Protein AF-W4RPE4-F1 (afdb_monomer)

Mean predicted aligned error: 3.2 Å

Nearest PDB structures (foldseek):
  1vhe-assembly1_A  TM=9.308E-01  e=1.235E-03  Bacillus subtilis
  3kl9-assembly1_I  TM=9.630E-01  e=2.752E-03  Streptococcus pneumoniae R6
  2gre-assembly2_O  TM=8.252E-01  e=9.154E-01  Bacillus cereus
  2gre-assembly1_G  TM=8.374E-01  e=1.118E+00  Bacillus cereus

Structure (mmCIF, N/CA/C/O backbone):
data_AF-W4RPE4-F1
#
_entry.id   AF-W4RPE4-F1
#
loop_
_atom_site.group_PDB
_atom_site.id
_atom_site.type_symbol
_atom_site.label_atom_id
_atom_site.label_alt_id
_atom_site.label_comp_id
_atom_site.label_asym_id
_atom_site.label_entity_id
_atom_site.label_seq_id
_atom_site.pdbx_PDB_ins_code
_atom_site.Cartn_x
_atom_site.Cartn_y
_atom_site.Cartn_z
_atom_site.occupancy
_atom_site.B_iso_or_equiv
_atom_site.auth_seq_id
_atom_site.auth_comp_id
_atom_site.auth_asym_id
_atom_site.auth_atom_id
_atom_site.pdbx_PDB_model_num
ATOM 1 N N . MET A 1 1 ? -22.397 3.000 -7.589 1.00 69.75 1 MET A N 1
ATOM 2 C CA . MET A 1 1 ? -21.207 3.448 -6.835 1.00 69.75 1 MET A CA 1
ATOM 3 C C . MET A 1 1 ? -21.297 4.959 -6.708 1.00 69.75 1 MET A C 1
ATOM 5 O O . MET A 1 1 ? -21.750 5.569 -7.667 1.00 69.75 1 MET A O 1
ATOM 9 N N . ASN A 1 2 ? -20.994 5.547 -5.550 1.00 94.44 2 ASN A N 1
ATOM 10 C CA . ASN A 1 2 ? -21.077 7.004 -5.398 1.00 94.44 2 ASN A CA 1
ATOM 11 C C . ASN A 1 2 ? -19.796 7.686 -5.925 1.00 94.44 2 ASN A C 1
ATOM 13 O O . ASN A 1 2 ? -18.771 7.027 -6.118 1.00 94.44 2 ASN A O 1
ATOM 17 N N . GLU A 1 3 ? -19.866 8.998 -6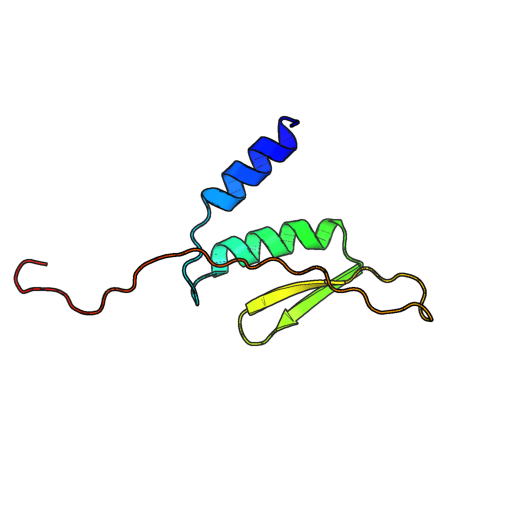.157 1.00 95.88 3 GLU A N 1
ATOM 18 C CA . GLU A 1 3 ? -18.755 9.802 -6.699 1.00 95.88 3 GLU A CA 1
ATOM 19 C C . GLU A 1 3 ? -17.491 9.747 -5.826 1.00 95.88 3 GLU A C 1
ATOM 21 O O . GLU A 1 3 ? -16.368 9.731 -6.331 1.00 95.88 3 GLU A O 1
ATOM 26 N N . GLN A 1 4 ? -17.658 9.658 -4.504 1.00 94.12 4 GLN A N 1
ATOM 27 C CA . GLN A 1 4 ? -16.542 9.577 -3.559 1.00 94.12 4 GLN A CA 1
ATOM 28 C C . GLN A 1 4 ? -15.766 8.266 -3.719 1.00 94.12 4 GLN A C 1
ATOM 30 O O . GLN A 1 4 ? -14.539 8.281 -3.793 1.00 94.12 4 GLN A O 1
ATOM 35 N N . THR A 1 5 ? -16.464 7.132 -3.829 1.00 95.69 5 THR A N 1
ATOM 36 C CA . THR A 1 5 ? -15.837 5.823 -4.047 1.00 95.69 5 THR A CA 1
ATOM 37 C C . THR A 1 5 ? -15.138 5.762 -5.403 1.00 95.69 5 THR A C 1
ATOM 39 O O . THR A 1 5 ? -14.022 5.255 -5.479 1.00 95.69 5 THR A O 1
ATOM 42 N N . LEU A 1 6 ? -15.745 6.314 -6.462 1.00 97.19 6 LEU A N 1
ATOM 43 C CA . LEU A 1 6 ? -15.101 6.375 -7.778 1.00 97.19 6 LEU A CA 1
ATOM 44 C C . LEU A 1 6 ? -13.806 7.199 -7.731 1.00 97.19 6 LEU A C 1
ATOM 46 O O . LEU A 1 6 ? -12.786 6.784 -8.280 1.00 97.19 6 LEU A O 1
ATOM 50 N N . SER A 1 7 ? -13.839 8.335 -7.032 1.00 96.88 7 SER A N 1
ATOM 51 C CA . SER A 1 7 ? -12.674 9.206 -6.850 1.00 96.88 7 SER A CA 1
ATOM 52 C C . SER A 1 7 ? -11.560 8.513 -6.062 1.00 96.88 7 SER A C 1
ATOM 54 O O . SER A 1 7 ? -10.396 8.604 -6.443 1.00 96.88 7 SER A O 1
ATOM 56 N N . LEU A 1 8 ? -11.909 7.772 -5.006 1.00 95.56 8 LEU A N 1
ATOM 57 C CA . LEU A 1 8 ? -10.954 6.975 -4.234 1.00 95.56 8 LEU A CA 1
ATOM 58 C C . LEU A 1 8 ? -10.279 5.907 -5.101 1.00 95.56 8 LEU A C 1
ATOM 60 O O . LEU A 1 8 ? -9.059 5.767 -5.055 1.00 95.56 8 LEU A O 1
ATOM 64 N N . PHE A 1 9 ? -11.056 5.173 -5.901 1.00 96.44 9 PHE A N 1
A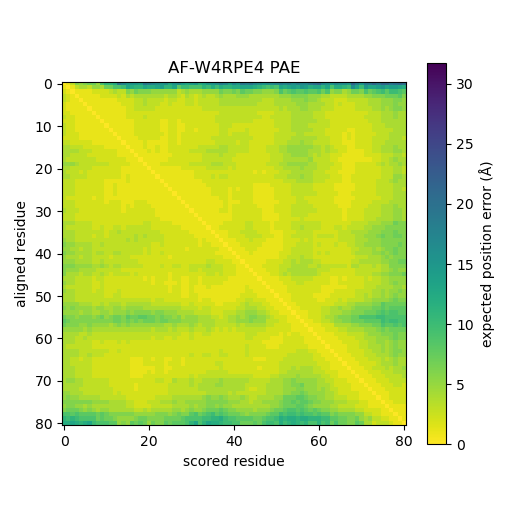TOM 65 C CA . PHE A 1 9 ? -10.504 4.158 -6.797 1.00 96.44 9 PHE A CA 1
ATOM 66 C C . PHE A 1 9 ? -9.553 4.766 -7.811 1.00 96.44 9 PHE A C 1
ATOM 68 O O . PHE A 1 9 ? -8.451 4.252 -7.958 1.00 96.44 9 PHE A O 1
ATOM 75 N N . LYS A 1 10 ? -9.934 5.889 -8.427 1.00 97.50 10 LYS A N 1
ATOM 76 C CA . LYS A 1 10 ? -9.059 6.607 -9.352 1.00 97.50 10 LYS A CA 1
ATOM 77 C C . LYS A 1 10 ? -7.710 6.929 -8.706 1.00 97.50 10 LYS A C 1
ATOM 79 O O . LYS A 1 10 ? -6.682 6.581 -9.273 1.00 97.50 10 LYS A O 1
ATOM 84 N N . ILE A 1 11 ? -7.720 7.525 -7.510 1.00 97.75 11 ILE A N 1
ATOM 85 C CA . ILE A 1 11 ? -6.488 7.863 -6.784 1.00 97.75 11 ILE A CA 1
ATOM 86 C C . ILE A 1 11 ? -5.643 6.607 -6.548 1.00 97.75 11 ILE A C 1
ATOM 88 O O . ILE A 1 11 ? -4.467 6.600 -6.888 1.00 97.75 11 ILE A O 1
ATOM 92 N N . LEU A 1 12 ? -6.235 5.537 -6.009 1.00 96.94 12 LEU A N 1
ATOM 93 C CA . LEU A 1 12 ? -5.504 4.302 -5.711 1.00 96.94 12 LEU A CA 1
ATOM 94 C C . LEU A 1 12 ? -4.903 3.652 -6.963 1.00 96.94 12 LEU A C 1
ATOM 96 O O . LEU A 1 12 ? -3.782 3.168 -6.894 1.00 96.94 12 LEU A O 1
ATOM 100 N N . THR A 1 13 ? -5.611 3.671 -8.095 1.00 97.12 13 THR A N 1
ATOM 101 C CA . THR A 1 13 ? -5.126 3.090 -9.360 1.00 97.12 13 THR A CA 1
ATOM 102 C C . THR A 1 13 ? -4.110 3.960 -10.101 1.00 97.12 13 THR A C 1
ATOM 104 O O . THR A 1 13 ? -3.446 3.472 -11.006 1.00 97.12 13 THR A O 1
ATOM 107 N N . GLU A 1 14 ? -4.015 5.250 -9.771 1.00 97.88 14 GLU A N 1
ATOM 108 C CA . GLU A 1 14 ? -3.057 6.184 -10.385 1.00 97.88 14 GLU A CA 1
ATOM 109 C C . GLU A 1 14 ? -1.76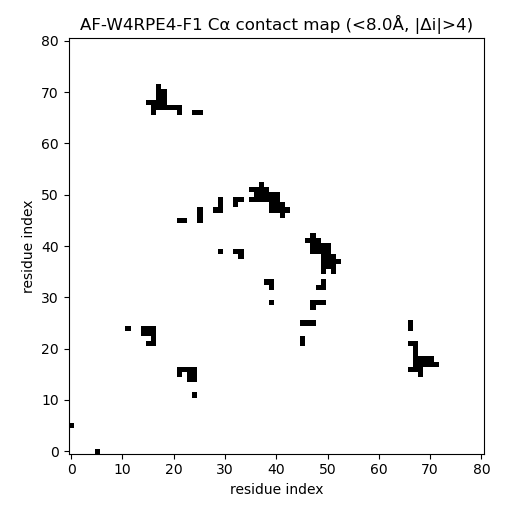9 6.338 -9.555 1.00 97.88 14 GLU A C 1
ATOM 111 O O . GLU A 1 14 ? -0.785 6.899 -10.042 1.00 97.88 14 GLU A O 1
ATOM 116 N N . LEU A 1 15 ? -1.753 5.856 -8.306 1.00 97.94 15 LEU A N 1
ATOM 117 C CA . LEU A 1 15 ? -0.558 5.853 -7.466 1.00 97.94 15 LEU 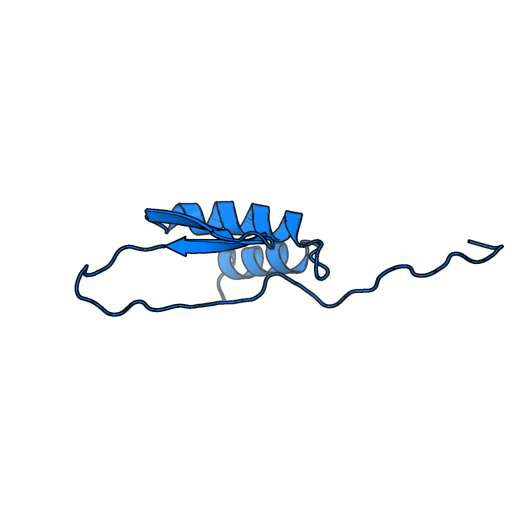A CA 1
ATOM 118 C C . LEU A 1 15 ? 0.370 4.693 -7.860 1.00 97.94 15 LEU A C 1
ATOM 120 O O . LEU A 1 15 ? -0.053 3.544 -7.773 1.00 97.94 15 LEU A O 1
ATOM 124 N N . PRO A 1 16 ? 1.645 4.958 -8.203 1.00 96.50 16 PRO A N 1
ATOM 125 C CA . PRO A 1 16 ? 2.584 3.895 -8.527 1.00 96.50 16 PRO A CA 1
ATOM 126 C C . PRO A 1 16 ? 2.984 3.111 -7.272 1.00 96.50 16 PRO A C 1
ATOM 128 O O . PRO A 1 16 ? 3.295 3.701 -6.226 1.00 96.50 16 PRO A O 1
ATOM 131 N N . GLY A 1 17 ? 3.037 1.788 -7.399 1.00 97.12 17 GLY A N 1
ATOM 132 C CA . GLY A 1 17 ? 3.325 0.885 -6.288 1.00 97.12 17 GLY A CA 1
ATOM 133 C C . GLY A 1 17 ? 3.904 -0.458 -6.714 1.00 97.12 17 GLY A C 1
ATOM 134 O O . GLY A 1 17 ? 3.438 -1.485 -6.247 1.00 97.12 17 GLY A O 1
ATOM 135 N N . ALA A 1 18 ? 4.909 -0.494 -7.595 1.00 97.56 18 ALA A N 1
ATOM 136 C CA . ALA A 1 18 ? 5.585 -1.756 -7.920 1.00 97.56 18 ALA A CA 1
ATOM 137 C C . ALA A 1 18 ? 6.131 -2.447 -6.645 1.00 97.56 18 ALA A C 1
ATOM 139 O O . ALA A 1 18 ? 6.470 -1.745 -5.683 1.00 97.56 18 ALA A O 1
ATOM 140 N N . PRO A 1 19 ? 6.282 -3.787 -6.621 1.00 97.62 19 PRO A N 1
ATOM 141 C CA . PRO A 1 19 ? 6.640 -4.503 -5.402 1.00 97.62 19 PRO A CA 1
ATOM 142 C C . PRO A 1 19 ? 8.019 -4.062 -4.895 1.00 97.62 19 PRO A C 1
ATOM 144 O O . PRO A 1 19 ? 8.997 -4.035 -5.650 1.00 97.62 19 PRO A O 1
ATOM 147 N N . GLY A 1 20 ? 8.097 -3.689 -3.619 1.00 96.50 20 GLY A N 1
ATOM 148 C CA . GLY A 1 20 ? 9.268 -3.082 -2.983 1.00 96.50 20 GLY A CA 1
ATOM 149 C C . GLY A 1 20 ? 9.409 -1.565 -3.182 1.00 96.50 20 GLY A C 1
ATOM 150 O O . GLY A 1 20 ? 10.398 -0.991 -2.722 1.00 96.50 20 GLY A O 1
ATOM 151 N N . ASN A 1 21 ? 8.465 -0.902 -3.858 1.00 96.94 21 ASN A N 1
ATOM 152 C CA . ASN A 1 21 ? 8.454 0.548 -4.080 1.00 96.94 21 ASN A CA 1
ATOM 153 C C . ASN A 1 21 ? 7.068 1.182 -3.825 1.00 96.94 21 ASN A C 1
ATOM 155 O O . ASN A 1 21 ? 6.630 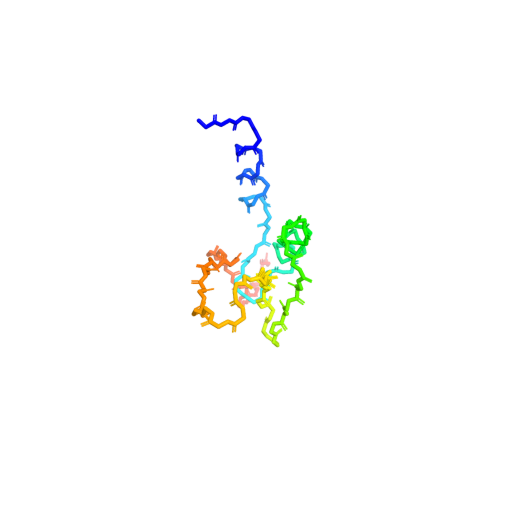2.097 -4.520 1.00 96.94 21 ASN A O 1
ATOM 159 N N . GLU A 1 22 ? 6.374 0.734 -2.781 1.00 98.06 22 GLU A N 1
ATOM 160 C CA . GLU A 1 22 ? 4.993 1.117 -2.449 1.00 98.06 22 GLU A CA 1
ATOM 161 C C . GLU A 1 22 ? 4.902 2.429 -1.642 1.00 98.06 22 GLU A C 1
ATOM 163 O O . GLU A 1 22 ? 3.910 2.693 -0.962 1.00 98.06 22 GLU A O 1
ATOM 168 N N . HIS A 1 23 ? 5.944 3.269 -1.650 1.00 96.81 23 HIS A N 1
ATOM 169 C CA . HIS A 1 23 ? 6.046 4.446 -0.775 1.00 96.81 23 HIS A CA 1
ATOM 170 C C . HIS A 1 23 ? 4.885 5.437 -0.960 1.00 96.81 23 HIS A C 1
ATOM 172 O O . HIS A 1 23 ? 4.397 5.992 0.029 1.00 96.81 23 HIS A O 1
ATOM 178 N N . ALA A 1 24 ? 4.446 5.653 -2.204 1.00 97.44 24 ALA A N 1
ATOM 179 C CA . ALA A 1 24 ? 3.364 6.578 -2.531 1.00 97.44 24 ALA A CA 1
ATOM 180 C C . ALA A 1 24 ? 2.005 6.047 -2.046 1.00 97.44 24 ALA A C 1
ATOM 182 O O . ALA A 1 24 ? 1.306 6.741 -1.303 1.00 97.44 24 ALA A O 1
ATOM 183 N N . VAL A 1 25 ? 1.687 4.791 -2.383 1.00 97.81 25 VAL A N 1
ATOM 184 C CA . VAL A 1 25 ? 0.464 4.105 -1.935 1.00 97.81 25 VAL A CA 1
ATOM 185 C C . VAL A 1 25 ? 0.415 4.031 -0.409 1.00 97.81 25 VAL A C 1
ATOM 187 O O . VAL A 1 25 ? -0.594 4.383 0.198 1.00 97.81 25 VAL A O 1
ATOM 190 N N . ARG A 1 26 ? 1.530 3.680 0.243 1.00 97.56 26 ARG A N 1
ATOM 191 C CA . ARG A 1 26 ? 1.630 3.625 1.707 1.00 97.56 26 ARG A CA 1
ATOM 192 C C . ARG A 1 26 ? 1.356 4.959 2.375 1.00 97.56 26 ARG A C 1
ATOM 194 O O . ARG A 1 26 ? 0.666 4.989 3.393 1.00 97.56 26 ARG A O 1
ATOM 201 N N . LYS A 1 27 ? 1.913 6.052 1.844 1.00 97.56 27 LYS A N 1
ATOM 202 C CA . LYS A 1 27 ? 1.673 7.392 2.390 1.00 97.56 27 LYS A CA 1
ATOM 203 C C . LYS A 1 27 ? 0.180 7.717 2.349 1.00 97.56 27 LYS A C 1
ATOM 205 O O . LYS A 1 27 ? -0.379 8.087 3.376 1.00 97.56 27 LYS A O 1
ATOM 210 N N . PHE A 1 28 ? -0.457 7.497 1.199 1.00 97.81 28 PHE A N 1
ATOM 211 C CA . PHE A 1 28 ? -1.892 7.712 1.036 1.00 97.81 28 PHE A CA 1
ATOM 212 C C . PHE A 1 28 ? -2.716 6.833 1.988 1.00 97.81 28 PHE A C 1
ATOM 214 O O . PHE A 1 28 ? -3.564 7.334 2.723 1.00 97.81 28 PHE A O 1
ATOM 221 N N . MET A 1 29 ? -2.425 5.531 2.048 1.00 97.44 29 MET A N 1
ATOM 222 C CA . MET A 1 29 ? -3.138 4.602 2.928 1.00 97.44 29 MET A CA 1
ATOM 223 C C . MET A 1 29 ? -2.976 4.949 4.407 1.00 97.44 29 MET A C 1
ATOM 225 O O . MET A 1 29 ? -3.933 4.809 5.163 1.00 97.44 29 MET A O 1
ATOM 229 N N . ARG A 1 30 ? -1.807 5.443 4.830 1.00 97.44 30 ARG A N 1
ATOM 230 C CA . ARG A 1 30 ? -1.594 5.913 6.203 1.00 97.44 30 ARG A CA 1
ATOM 231 C C . ARG A 1 30 ? -2.548 7.060 6.553 1.00 97.44 30 ARG A C 1
ATOM 233 O O . ARG A 1 30 ? -3.209 6.982 7.582 1.00 97.44 30 ARG A O 1
ATOM 240 N N . GLU A 1 31 ? -2.658 8.062 5.680 1.00 96.69 31 GLU A N 1
ATOM 241 C CA . GLU A 1 31 ? -3.557 9.217 5.853 1.00 96.69 31 GLU A CA 1
ATOM 242 C C . GLU A 1 31 ? -5.041 8.805 5.871 1.00 96.69 31 GLU A C 1
ATOM 244 O O . GLU A 1 31 ? -5.839 9.379 6.612 1.00 96.69 31 GLU A O 1
ATOM 249 N N . GLN A 1 32 ? -5.431 7.798 5.079 1.00 96.44 32 GLN A N 1
ATOM 250 C CA . GLN A 1 32 ? -6.806 7.282 5.080 1.00 96.44 32 GLN A CA 1
ATOM 251 C C . GLN A 1 32 ? -7.114 6.446 6.329 1.00 96.44 32 GLN A C 1
ATOM 253 O O . GLN A 1 32 ? -8.174 6.597 6.930 1.00 96.44 32 GLN A O 1
ATOM 258 N N . LEU A 1 33 ? -6.192 5.574 6.747 1.00 97.06 33 LEU A N 1
ATOM 259 C CA . LEU A 1 33 ? -6.379 4.711 7.916 1.00 97.06 33 LEU A CA 1
ATOM 260 C C . LEU A 1 33 ? -6.406 5.509 9.224 1.00 97.06 33 LEU A C 1
ATOM 262 O O . LEU A 1 33 ? -7.166 5.154 10.127 1.00 97.06 33 LEU A O 1
ATOM 266 N N . GLU A 1 34 ? -5.628 6.588 9.328 1.00 96.56 34 GLU A N 1
ATOM 267 C CA . GLU A 1 34 ? -5.587 7.457 10.513 1.00 96.56 34 GLU A CA 1
ATOM 268 C C . GLU A 1 34 ? -6.962 8.045 10.868 1.00 96.56 34 GLU A C 1
ATOM 270 O O . GLU A 1 34 ? -7.284 8.192 12.041 1.00 96.56 34 GLU A O 1
ATOM 275 N N . GLN A 1 35 ? -7.819 8.295 9.873 1.00 96.50 35 GLN A N 1
ATOM 276 C CA . GLN A 1 35 ? -9.159 8.862 10.080 1.00 96.50 35 GLN A CA 1
ATOM 277 C C . GLN A 1 35 ? -10.118 7.914 10.815 1.00 96.50 35 GLN A C 1
ATOM 279 O O . GLN A 1 35 ? -11.119 8.359 11.378 1.00 96.50 35 GLN A O 1
ATOM 284 N N . TYR A 1 36 ? -9.831 6.609 10.805 1.00 95.69 36 TYR A N 1
ATOM 285 C CA . TYR A 1 36 ? -10.738 5.576 11.313 1.00 95.69 36 TYR A CA 1
ATOM 286 C C . TYR A 1 36 ? -10.125 4.703 12.414 1.00 95.69 36 TYR A C 1
ATOM 288 O O . TYR A 1 36 ? -10.849 3.936 13.054 1.00 95.69 36 TYR A O 1
ATOM 296 N N . SER A 1 37 ? -8.818 4.809 12.651 1.00 97.38 37 SER A N 1
ATOM 297 C CA . SER A 1 37 ? -8.063 3.916 13.537 1.00 97.38 37 SER A CA 1
ATOM 298 C C . SER A 1 37 ? -7.686 4.601 14.844 1.00 97.38 37 SER A C 1
ATOM 300 O O . SER A 1 37 ? -7.463 5.805 14.878 1.00 97.38 37 SER A O 1
ATOM 302 N N . ASP A 1 38 ? -7.568 3.826 15.922 1.00 97.38 38 ASP A N 1
ATOM 303 C CA . ASP A 1 38 ? -7.105 4.339 17.219 1.00 97.38 38 ASP A CA 1
ATOM 304 C C . ASP A 1 38 ? -5.570 4.296 17.327 1.00 97.38 38 ASP A C 1
ATOM 306 O O . ASP A 1 38 ? -4.971 4.970 18.162 1.00 97.38 38 ASP A O 1
ATOM 310 N N . GLU A 1 39 ? -4.925 3.475 16.495 1.00 97.31 39 GLU A N 1
ATOM 311 C CA . GLU A 1 39 ? -3.476 3.323 16.416 1.00 97.31 39 GLU A CA 1
ATOM 312 C C . GLU A 1 39 ? -3.062 2.958 14.984 1.00 97.31 39 GLU A C 1
ATOM 314 O O . GLU A 1 39 ? -3.773 2.238 14.281 1.00 97.31 39 GLU A O 1
ATOM 319 N N . LEU A 1 40 ? -1.895 3.444 14.559 1.00 97.56 40 LEU A N 1
ATOM 320 C CA . LEU A 1 40 ? -1.264 3.064 13.299 1.00 97.56 40 LEU A CA 1
ATOM 321 C C . LEU A 1 40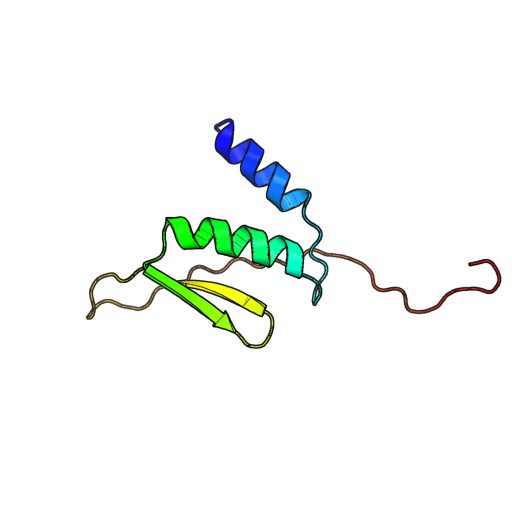 ? 0.011 2.280 13.571 1.00 97.56 40 LEU A C 1
ATOM 323 O O . LEU A 1 40 ? 0.927 2.781 14.226 1.00 97.56 40 LEU A O 1
ATOM 327 N N . ILE A 1 41 ? 0.099 1.092 12.984 1.00 97.12 41 ILE A N 1
ATOM 328 C CA . ILE A 1 41 ? 1.294 0.253 13.030 1.00 97.12 41 ILE A CA 1
ATOM 329 C C . ILE A 1 41 ? 1.877 0.103 11.626 1.00 97.12 41 ILE A C 1
ATOM 331 O O . ILE A 1 41 ? 1.152 0.066 10.631 1.00 97.12 41 ILE A O 1
ATOM 335 N N . GLN A 1 42 ? 3.201 0.018 11.549 1.00 96.81 42 GLN A N 1
ATOM 336 C CA . GLN A 1 42 ? 3.921 -0.252 10.312 1.00 96.81 42 GLN A CA 1
ATOM 337 C C . GLN A 1 42 ? 4.979 -1.321 10.579 1.00 96.81 42 GLN A C 1
ATOM 339 O O . GLN A 1 42 ? 5.690 -1.246 11.585 1.00 96.81 42 GLN A O 1
ATOM 344 N N . ASP A 1 43 ? 5.072 -2.318 9.703 1.00 95.94 43 ASP A N 1
ATOM 345 C CA . ASP A 1 43 ? 6.106 -3.345 9.811 1.00 95.94 43 ASP A CA 1
ATOM 346 C C . ASP A 1 43 ? 7.451 -2.873 9.219 1.00 95.94 43 ASP A C 1
ATOM 348 O O . ASP A 1 43 ? 7.600 -1.754 8.720 1.00 95.94 43 ASP A O 1
ATOM 352 N N . LYS A 1 44 ? 8.466 -3.740 9.292 1.00 96.19 44 LYS A N 1
ATOM 353 C CA . LYS A 1 44 ? 9.820 -3.438 8.801 1.00 96.19 44 LYS A CA 1
ATOM 354 C C . LYS A 1 44 ? 9.977 -3.562 7.280 1.00 96.19 44 LYS A C 1
ATOM 356 O O . LYS A 1 44 ? 11.016 -3.157 6.771 1.00 96.19 44 LYS A O 1
ATOM 361 N N . LEU A 1 45 ? 8.992 -4.120 6.576 1.00 96.00 45 LEU A N 1
ATOM 362 C CA . LEU A 1 45 ? 8.972 -4.235 5.113 1.00 96.00 45 LEU A CA 1
ATOM 363 C C . LEU A 1 45 ? 8.178 -3.097 4.461 1.00 96.00 45 LEU A C 1
ATOM 365 O O . LEU A 1 45 ? 8.373 -2.804 3.287 1.00 96.00 45 LEU A O 1
ATOM 369 N N . GLY A 1 46 ? 7.340 -2.408 5.234 1.00 95.12 46 GLY A N 1
ATOM 370 C CA . GLY 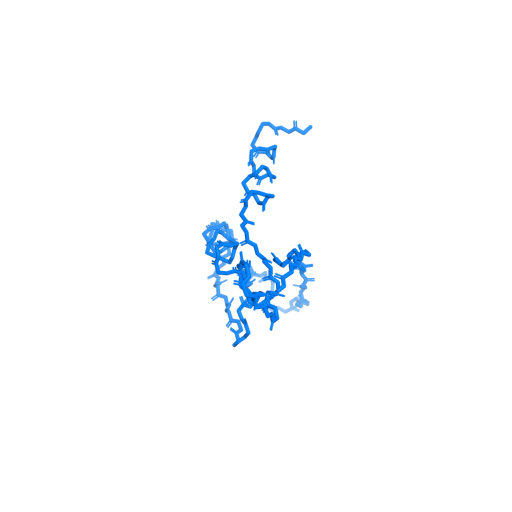A 1 46 ? 6.552 -1.271 4.797 1.00 95.12 46 GLY A CA 1
ATOM 371 C C . GLY A 1 46 ? 5.044 -1.494 4.818 1.00 95.12 46 GLY A C 1
ATOM 372 O O . GLY A 1 46 ? 4.336 -0.572 4.440 1.00 95.12 46 GLY A O 1
ATOM 373 N N . SER A 1 47 ? 4.505 -2.628 5.261 1.00 97.44 47 SER A N 1
ATOM 374 C CA . SER A 1 47 ? 3.045 -2.768 5.395 1.00 97.44 47 SER A CA 1
ATOM 375 C C . SER A 1 47 ? 2.518 -1.809 6.463 1.00 97.44 47 SER A C 1
ATOM 377 O O . SER A 1 47 ? 3.156 -1.646 7.505 1.00 97.44 47 SER A O 1
ATOM 379 N N . VAL A 1 48 ? 1.354 -1.195 6.236 1.00 97.62 48 VAL A N 1
ATOM 380 C CA . VAL A 1 48 ? 0.687 -0.297 7.193 1.00 97.62 48 VAL A CA 1
ATOM 381 C C . VAL A 1 48 ? -0.663 -0.875 7.602 1.00 97.62 48 VAL A C 1
ATOM 383 O O . VAL A 1 48 ? -1.419 -1.346 6.756 1.00 97.62 48 VAL A O 1
ATOM 386 N N . PHE A 1 49 ? -0.978 -0.820 8.896 1.00 98.06 49 PHE A N 1
ATOM 387 C CA . PHE A 1 49 ? -2.265 -1.267 9.420 1.00 98.06 49 PHE A CA 1
ATOM 388 C C . PHE A 1 49 ? -2.847 -0.237 10.383 1.00 98.06 49 PHE A C 1
ATOM 390 O O . PHE A 1 49 ? -2.159 0.281 11.266 1.00 98.06 49 PHE A O 1
ATOM 397 N N . GLY A 1 50 ? -4.140 0.017 10.216 1.00 98.00 50 GLY A N 1
ATOM 398 C CA . GLY A 1 50 ? -4.962 0.733 11.176 1.00 98.00 50 GLY A CA 1
ATOM 399 C C . GLY A 1 50 ? -5.541 -0.231 12.202 1.00 98.00 50 GLY A C 1
ATOM 400 O O . GLY A 1 50 ? -6.199 -1.205 11.836 1.00 98.00 50 GLY A O 1
ATOM 401 N N . VAL A 1 51 ? -5.292 0.015 13.485 1.00 97.69 51 VAL A N 1
ATOM 402 C CA . VAL A 1 51 ? -5.836 -0.784 14.584 1.00 97.69 51 VAL A CA 1
ATOM 403 C C . VAL A 1 51 ? -7.031 -0.049 15.178 1.00 97.69 51 VAL A C 1
ATOM 405 O O . VAL A 1 51 ? -6.889 1.028 15.758 1.00 97.69 51 VAL A O 1
ATOM 408 N N . LYS A 1 52 ? -8.214 -0.659 15.061 1.00 96.94 52 LYS A N 1
ATOM 409 C CA . LYS A 1 52 ? -9.414 -0.255 15.798 1.00 96.94 52 LYS A CA 1
ATOM 410 C C . LYS A 1 52 ? -9.566 -1.124 17.044 1.00 96.94 52 LYS A C 1
ATOM 412 O O . LYS A 1 52 ? -9.604 -2.351 16.943 1.00 96.94 52 LYS A O 1
ATOM 417 N N . LYS A 1 53 ? -9.651 -0.502 18.217 1.00 96.38 53 LYS A N 1
ATOM 418 C CA . LYS A 1 53 ? -9.815 -1.176 19.509 1.00 96.38 53 LYS A CA 1
ATOM 419 C C . LYS A 1 53 ? -11.303 -1.428 19.757 1.00 96.38 53 LYS A C 1
ATOM 421 O O . LYS A 1 53 ? -12.075 -0.499 19.975 1.00 96.38 53 LYS A O 1
ATOM 426 N N . GLY A 1 54 ? -11.692 -2.698 19.665 1.00 95.56 54 GLY A N 1
ATOM 427 C CA . GLY A 1 54 ? -13.016 -3.192 20.048 1.00 95.56 54 GLY A CA 1
ATOM 428 C C . GLY A 1 54 ? -13.043 -3.690 21.495 1.00 95.56 54 GLY A C 1
ATOM 429 O O . GLY A 1 54 ? -12.350 -3.152 22.356 1.00 95.56 54 GLY A O 1
ATOM 430 N N . ASP A 1 55 ? -13.821 -4.742 21.754 1.00 96.50 55 ASP A N 1
ATOM 431 C CA . ASP A 1 55 ? -13.841 -5.431 23.050 1.00 96.50 55 ASP A CA 1
ATOM 432 C C . ASP A 1 55 ? -12.442 -5.992 23.397 1.00 96.50 55 ASP A C 1
ATOM 434 O O . ASP A 1 55 ? -11.915 -6.798 22.623 1.00 96.50 55 ASP A O 1
ATOM 438 N N . PRO A 1 56 ? -11.837 -5.621 24.546 1.00 95.50 56 PRO A N 1
ATOM 439 C CA . PRO A 1 56 ? -10.551 -6.160 24.996 1.00 95.50 56 PRO A CA 1
ATOM 440 C C . PRO A 1 56 ? -10.512 -7.686 25.159 1.00 95.50 56 PRO A C 1
ATOM 442 O O . PRO A 1 56 ? -9.431 -8.270 25.095 1.00 95.50 56 PRO A O 1
ATOM 445 N N . ASN A 1 57 ? -11.666 -8.325 25.370 1.00 97.19 57 ASN A N 1
ATOM 446 C CA . ASN A 1 57 ? -11.796 -9.781 25.477 1.00 97.19 57 ASN A CA 1
ATOM 447 C C . ASN A 1 57 ? -12.257 -10.433 24.161 1.00 97.19 57 ASN A C 1
ATOM 449 O O . ASN A 1 57 ? -12.429 -11.652 24.097 1.00 97.19 57 ASN A O 1
ATOM 453 N N . GLY A 1 58 ? -12.481 -9.632 23.118 1.00 96.25 58 GLY A N 1
ATOM 454 C CA . GLY A 1 58 ? -12.878 -10.102 21.799 1.00 96.25 58 GLY A CA 1
ATOM 455 C C . GLY A 1 58 ? -11.710 -10.692 20.995 1.00 96.25 58 GLY A C 1
ATOM 456 O O . GLY A 1 58 ? -10.537 -10.465 21.306 1.00 96.25 58 GLY A O 1
ATOM 457 N N . PRO A 1 59 ? -12.002 -11.446 19.920 1.00 97.12 59 PRO A N 1
ATOM 458 C CA . PRO A 1 59 ? -10.970 -11.948 19.022 1.00 97.12 59 PRO A CA 1
ATOM 459 C C . PRO A 1 59 ? -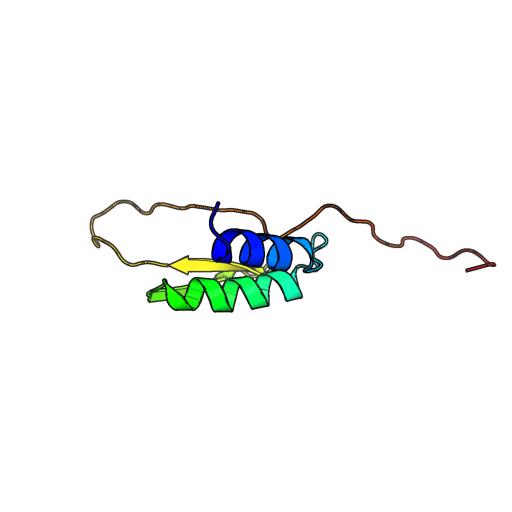10.327 -10.808 18.219 1.00 97.12 59 PRO A C 1
ATOM 461 O O . PRO A 1 59 ? -10.972 -9.819 17.869 1.00 97.12 59 PRO A O 1
ATOM 464 N N . LYS A 1 60 ? -9.057 -10.981 17.842 1.00 96.94 60 LYS A N 1
ATOM 465 C CA . LYS A 1 60 ? -8.386 -10.088 16.890 1.00 96.94 60 LYS A CA 1
ATOM 466 C C . LYS A 1 60 ? -8.781 -10.472 15.462 1.00 96.94 60 LYS A C 1
ATOM 468 O O . LYS A 1 60 ? -8.505 -11.589 15.033 1.00 96.94 60 LYS A O 1
ATOM 473 N N . ILE A 1 61 ? -9.385 -9.539 14.729 1.00 97.50 61 ILE A N 1
ATOM 474 C CA . ILE A 1 61 ? -9.761 -9.714 13.319 1.00 97.50 61 ILE A CA 1
ATOM 475 C C . ILE A 1 61 ? -8.781 -8.942 12.435 1.00 97.50 61 ILE A C 1
ATOM 477 O O . ILE A 1 61 ? -8.488 -7.779 12.706 1.00 97.50 61 ILE A O 1
ATOM 481 N N . MET A 1 62 ? -8.280 -9.584 11.378 1.00 97.06 62 MET A N 1
ATOM 482 C CA . MET A 1 62 ? -7.386 -8.967 10.397 1.00 97.06 62 MET A CA 1
ATOM 483 C C . MET A 1 62 ? -8.062 -8.939 9.028 1.00 97.06 62 MET A C 1
ATOM 485 O O . MET A 1 62 ? -8.460 -9.979 8.508 1.00 97.06 62 MET A O 1
ATOM 489 N N . VAL A 1 63 ? -8.160 -7.745 8.446 1.00 97.38 63 VAL A N 1
ATOM 490 C CA . VAL A 1 63 ? -8.567 -7.533 7.055 1.00 97.38 63 VAL A CA 1
ATOM 491 C C . VAL A 1 63 ? -7.373 -6.921 6.341 1.00 97.38 63 VAL A C 1
ATOM 493 O O . VAL A 1 63 ? -6.919 -5.842 6.718 1.00 97.38 63 VAL A O 1
ATOM 496 N N . ALA A 1 64 ? -6.839 -7.633 5.354 1.00 96.44 64 ALA A N 1
ATOM 497 C CA . ALA A 1 64 ? -5.641 -7.225 4.637 1.00 96.44 64 ALA A CA 1
ATOM 498 C C . ALA A 1 64 ? -5.917 -7.163 3.135 1.00 96.44 64 ALA A C 1
ATOM 500 O O . ALA A 1 64 ? -6.391 -8.130 2.542 1.00 96.44 64 ALA A O 1
ATOM 501 N N . GLY A 1 65 ? -5.601 -6.014 2.545 1.00 96.06 65 GLY A N 1
ATOM 502 C CA . GLY A 1 65 ? -5.307 -5.886 1.122 1.00 96.06 65 GLY A CA 1
ATOM 503 C C . GLY A 1 65 ? -3.798 -5.761 0.925 1.00 96.06 65 GLY A C 1
ATOM 504 O O . GLY A 1 65 ? -3.049 -5.654 1.899 1.00 96.06 65 GLY A O 1
ATOM 505 N N . HIS A 1 66 ? -3.360 -5.752 -0.326 1.00 97.44 66 HIS A N 1
ATOM 506 C CA . HIS A 1 66 ? -1.968 -5.502 -0.684 1.00 97.44 66 HIS A CA 1
ATOM 507 C C . HIS A 1 66 ? -1.861 -4.159 -1.424 1.00 97.44 66 HIS A C 1
ATOM 509 O O . HIS A 1 66 ? -2.814 -3.729 -2.073 1.00 97.44 66 HIS A O 1
ATOM 515 N N . MET A 1 67 ? -0.747 -3.450 -1.223 1.00 97.19 67 MET A N 1
ATOM 516 C CA . MET A 1 67 ? -0.511 -2.123 -1.815 1.00 97.19 67 MET A CA 1
ATOM 517 C C . MET A 1 67 ? 0.196 -2.205 -3.162 1.00 97.19 67 MET A C 1
ATOM 519 O O . MET A 1 67 ? 0.210 -1.220 -3.895 1.00 97.19 67 MET A O 1
ATOM 523 N N . ASP A 1 68 ? 0.841 -3.336 -3.428 1.00 97.62 68 ASP A N 1
ATOM 524 C CA . ASP A 1 68 ? 1.661 -3.522 -4.602 1.00 97.62 68 ASP A CA 1
ATOM 525 C C . ASP A 1 68 ? 0.818 -3.804 -5.843 1.00 97.62 68 ASP A C 1
ATOM 527 O O . ASP A 1 68 ? -0.253 -4.416 -5.791 1.00 97.62 68 ASP A O 1
ATOM 531 N N . GLU A 1 69 ? 1.347 -3.379 -6.978 1.00 97.88 69 GLU A N 1
ATOM 532 C CA . GLU A 1 69 ? 0.826 -3.682 -8.301 1.00 97.88 69 GLU A CA 1
ATOM 533 C C . GLU A 1 69 ? 1.882 -4.400 -9.141 1.00 97.88 69 GLU A C 1
ATOM 535 O O . GLU A 1 69 ? 3.081 -4.349 -8.864 1.00 97.88 69 GLU A O 1
ATOM 540 N N . VAL A 1 70 ? 1.451 -5.064 -10.212 1.00 97.75 70 VAL A N 1
ATOM 541 C CA . VAL A 1 70 ? 2.386 -5.668 -11.164 1.00 97.75 70 VAL A CA 1
ATOM 542 C C . VAL A 1 70 ? 3.190 -4.586 -11.886 1.00 97.75 70 VAL A C 1
ATOM 544 O O . VAL A 1 70 ? 2.653 -3.584 -12.345 1.00 97.75 70 VAL A O 1
ATOM 547 N N . GLY A 1 71 ? 4.491 -4.815 -12.037 1.00 96.06 71 GLY A N 1
ATOM 548 C CA . GLY A 1 71 ? 5.393 -3.885 -12.704 1.00 96.06 71 GLY A CA 1
ATOM 549 C C . GLY A 1 71 ? 6.634 -4.583 -13.240 1.00 96.06 71 GLY A C 1
ATOM 550 O O . GLY A 1 71 ? 6.739 -5.810 -13.230 1.00 96.06 71 GLY A O 1
ATOM 551 N N . PHE A 1 72 ? 7.594 -3.787 -13.701 1.00 97.19 72 PHE A N 1
ATOM 552 C CA . PHE A 1 72 ? 8.865 -4.277 -14.223 1.00 97.19 72 PHE A CA 1
ATOM 553 C C . PHE A 1 72 ? 10.035 -3.589 -13.525 1.00 97.19 72 PHE A C 1
ATOM 555 O O . PHE A 1 72 ? 9.921 -2.462 -13.045 1.00 97.19 72 PHE A O 1
ATOM 562 N N . MET A 1 73 ? 11.183 -4.264 -13.519 1.00 97.38 73 MET A N 1
ATOM 563 C CA . MET A 1 73 ? 12.449 -3.723 -13.042 1.00 97.38 73 MET A CA 1
ATOM 564 C C . MET A 1 73 ? 13.457 -3.749 -14.186 1.00 97.38 73 MET A C 1
ATOM 566 O O . MET A 1 73 ? 13.619 -4.767 -14.857 1.00 97.38 73 MET A O 1
ATOM 570 N N . VAL A 1 74 ? 14.135 -2.626 -14.413 1.00 96.75 74 VAL A N 1
ATOM 571 C CA . VAL A 1 74 ? 15.196 -2.543 -15.421 1.00 96.75 74 VAL A CA 1
ATOM 572 C C . VAL A 1 74 ? 16.370 -3.413 -14.979 1.00 96.75 74 VAL A C 1
ATOM 574 O O . VAL A 1 74 ? 16.925 -3.207 -13.903 1.00 96.75 74 VAL A O 1
ATOM 577 N N . THR A 1 75 ? 16.770 -4.364 -15.822 1.00 97.94 75 THR A N 1
ATOM 578 C CA . THR A 1 75 ? 17.905 -5.263 -15.552 1.00 97.94 75 THR A CA 1
ATOM 579 C C . THR A 1 75 ? 19.175 -4.867 -16.301 1.00 97.94 75 THR A C 1
ATOM 581 O O . THR A 1 75 ? 20.277 -5.191 -15.867 1.00 97.94 75 THR A O 1
ATOM 584 N N . SER A 1 76 ? 19.045 -4.186 -17.439 1.00 97.50 76 SER A N 1
ATOM 585 C CA . SER A 1 76 ? 20.167 -3.765 -18.282 1.00 97.50 76 SER A CA 1
ATOM 586 C C . SER A 1 76 ? 19.740 -2.656 -19.237 1.00 97.50 76 SER A C 1
ATOM 588 O O . SER A 1 76 ? 18.587 -2.628 -19.658 1.00 97.50 76 SER A O 1
ATOM 590 N N . ILE A 1 77 ? 20.687 -1.809 -19.633 1.00 97.62 77 ILE A N 1
ATOM 591 C CA . ILE A 1 77 ? 20.503 -0.767 -20.650 1.00 97.62 77 ILE A CA 1
ATOM 592 C C . ILE A 1 77 ? 21.389 -1.130 -21.842 1.00 97.62 77 ILE A C 1
ATOM 594 O O . ILE A 1 77 ? 22.544 -1.529 -21.655 1.00 97.62 77 ILE A O 1
ATOM 598 N N . THR A 1 78 ? 20.854 -1.055 -23.061 1.00 97.44 78 THR A N 1
ATOM 599 C CA . THR A 1 78 ? 21.623 -1.417 -24.256 1.00 97.44 78 THR A CA 1
ATOM 600 C C . THR A 1 78 ? 22.559 -0.276 -24.661 1.00 97.44 78 THR A C 1
ATOM 602 O O . THR A 1 78 ? 22.506 0.828 -24.124 1.00 97.44 78 THR A O 1
ATOM 605 N N . LYS A 1 79 ? 23.426 -0.503 -25.656 1.00 96.69 79 LYS A N 1
ATOM 606 C CA . LYS A 1 79 ? 24.287 0.568 -26.196 1.00 96.69 79 LYS A CA 1
ATOM 607 C C . LYS A 1 79 ? 23.495 1.731 -26.809 1.00 96.69 79 LYS A C 1
ATOM 609 O O . LYS A 1 79 ? 24.059 2.807 -26.965 1.00 96.69 79 LYS A O 1
ATOM 614 N N . ASN A 1 80 ? 22.224 1.513 -27.146 1.00 96.38 80 ASN A N 1
ATOM 615 C CA . ASN A 1 80 ? 21.347 2.518 -27.742 1.00 96.38 80 ASN A CA 1
ATOM 616 C C . ASN A 1 80 ? 20.412 3.181 -26.714 1.00 96.38 80 ASN A C 1
ATOM 618 O O . ASN A 1 80 ? 19.517 3.921 -27.117 1.00 96.38 80 ASN A O 1
ATOM 622 N N . GLY A 1 81 ? 20.616 2.921 -25.416 1.00 89.50 81 GLY A N 1
ATOM 623 C CA . GLY A 1 81 ? 19.637 3.208 -24.363 1.00 89.50 81 GLY A CA 1
ATOM 624 C C . GLY A 1 81 ? 18.663 2.058 -24.162 1.00 89.50 81 GLY A C 1
ATOM 625 O O . GLY A 1 81 ? 17.590 2.334 -23.597 1.00 89.50 81 GLY A O 1
#

pLDDT: mean 96.51, std 3.2, range [69.75, 98.06]

Radius of gyration: 16.98 Å; Cα contacts (8 Å, |Δi|>4): 70; chains: 1; bounding box: 46×22×53 Å

Foldseek 3Di:
DDPVVVV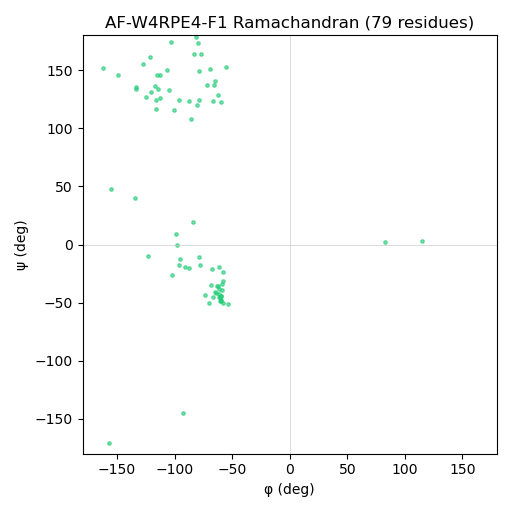VVVVLVPFAAAPLRLVRLLVVVVVVLVVPAPDWDADPSGDIDGHHDDPPPDDDDDDDDDSHDDDDDDPDDDPVD

Solvent-accessible surface area (backbone atoms only — not comparable to full-atom values): 5394 Å² total; per-residue (Å²): 134,56,73,67,58,54,51,50,51,51,54,62,74,70,43,64,12,36,79,97,50,36,64,57,39,46,54,54,49,50,64,58,34,58,79,75,28,81,42,81,49,67,57,98,90,61,57,74,46,57,42,67,85,70,64,90,87,52,85,89,81,86,88,82,86,79,71,58,43,91,71,85,76,91,86,78,75,57,100,89,97

Sequence (81 aa):
MNEQTLSLFKILTELPGAPGNEHAVRKFMREQLEQYSDELIQDKLGSVFGVKKGDPNGPKIMVAGHMDEVGFMVTSITKNG

Organism: NCBI:txid1294265

InterPro domains:
  IPR008007 Peptidase M42 [PF05343] (46-81)
  IPR051464 Peptidase M42 aminopeptidase [PTHR32481] (1-81)

Secondary structure (DSSP, 8-state):
--HHHHHHHHHHHHS---TT--HHHHHHHHHHHHTT-SEEEE-SSS-EEEE----TTSPP------------------TT-